Protein AF-A0AAN5BZU4-F1 (afdb_monomer_lite)

Organism: NCBI:txid1317129

Foldseek 3Di:
DDPPQDVVLVVVLVVLQVPLEQEDEDDDPDPVVCLSNLALVNLQSSQQRYQEYEEEDNPHYALVSVLVSVVCCVVVVHNYDYYHYHPDDPVSVQSNCVSQQWHADPNDIDHPDD

Structure (mmCIF, N/CA/C/O backbone):
data_AF-A0AAN5BZU4-F1
#
_entry.id   AF-A0AAN5BZU4-F1
#
loop_
_atom_site.group_PDB
_atom_site.id
_atom_site.type_symbol
_atom_site.label_atom_id
_atom_site.label_alt_id
_atom_site.label_comp_id
_atom_site.label_asym_id
_atom_site.label_entity_id
_atom_site.label_seq_id
_atom_site.pdbx_PDB_ins_code
_atom_site.Cartn_x
_atom_site.Cartn_y
_atom_site.Cartn_z
_atom_site.occupancy
_atom_site.B_iso_or_equiv
_atom_site.auth_seq_id
_atom_site.auth_comp_id
_atom_site.auth_asym_id
_atom_site.auth_atom_id
_atom_site.pdbx_PDB_model_num
ATOM 1 N N . GLN A 1 1 ? 9.068 14.420 -23.742 1.00 35.56 1 GLN A N 1
ATOM 2 C CA . GLN A 1 1 ? 8.831 15.205 -22.513 1.00 35.56 1 GLN A CA 1
ATOM 3 C C . GLN A 1 1 ? 7.324 15.356 -22.367 1.00 35.56 1 GLN A C 1
ATOM 5 O O . GLN A 1 1 ? 6.718 15.999 -23.209 1.00 35.56 1 GLN A O 1
ATOM 10 N N . LEU A 1 2 ? 6.709 14.656 -21.410 1.00 40.19 2 LEU A N 1
ATOM 11 C CA . LEU A 1 2 ? 5.266 14.710 -21.152 1.00 40.19 2 LEU A CA 1
ATOM 12 C C . LEU A 1 2 ? 5.020 15.725 -20.029 1.00 40.19 2 LEU A C 1
ATOM 14 O O . LEU A 1 2 ? 5.174 15.402 -18.859 1.00 40.19 2 LEU A O 1
ATOM 18 N N . THR A 1 3 ? 4.671 16.957 -20.385 1.00 47.69 3 THR A N 1
ATOM 19 C CA . THR A 1 3 ? 4.375 18.064 -19.453 1.00 47.69 3 THR A CA 1
ATOM 20 C C . THR A 1 3 ? 2.903 18.109 -19.015 1.00 47.69 3 THR A C 1
ATOM 22 O O . THR A 1 3 ? 2.406 19.160 -18.640 1.00 47.69 3 THR A O 1
ATOM 25 N N . GLY A 1 4 ? 2.192 16.976 -19.055 1.00 52.28 4 GLY A N 1
ATOM 26 C CA . GLY A 1 4 ? 0.784 16.862 -18.633 1.00 52.28 4 GLY A CA 1
ATOM 27 C C . GLY A 1 4 ? 0.565 16.115 -17.310 1.00 52.28 4 GLY A C 1
ATOM 28 O O . GLY A 1 4 ? -0.554 15.704 -17.031 1.00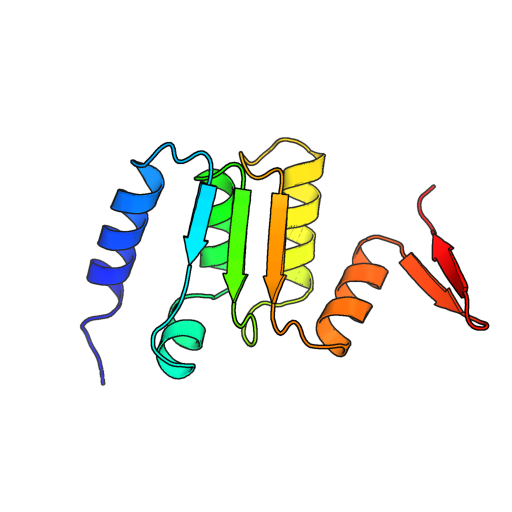 52.28 4 GLY A O 1
ATOM 29 N N . SER A 1 5 ? 1.630 15.868 -16.543 1.00 60.22 5 SER A N 1
ATOM 30 C CA . SER A 1 5 ? 1.636 14.932 -15.409 1.00 60.22 5 SER A CA 1
ATOM 31 C C . SER A 1 5 ? 0.930 15.489 -14.166 1.00 60.22 5 SER A C 1
ATOM 33 O O . SER A 1 5 ? 0.009 14.871 -13.639 1.00 60.22 5 SER A O 1
ATOM 35 N N . ASP A 1 6 ? 1.300 16.678 -13.698 1.00 58.25 6 ASP A N 1
ATOM 36 C CA . ASP A 1 6 ? 1.027 17.007 -12.294 1.00 58.25 6 ASP A CA 1
ATOM 37 C C . ASP A 1 6 ? -0.408 17.465 -12.030 1.00 58.25 6 ASP A C 1
ATOM 39 O O . ASP A 1 6 ? -0.974 17.126 -10.992 1.00 58.25 6 ASP A O 1
ATOM 43 N N . ASP A 1 7 ? -1.028 18.182 -12.967 1.00 62.78 7 ASP A N 1
ATOM 44 C CA . ASP A 1 7 ? -2.388 18.695 -12.777 1.00 62.78 7 ASP A CA 1
ATOM 45 C C . ASP A 1 7 ? -3.437 17.590 -12.903 1.00 62.78 7 ASP A C 1
ATOM 47 O O . ASP A 1 7 ? -4.336 17.503 -12.072 1.00 62.78 7 ASP A O 1
ATOM 51 N N . PHE A 1 8 ? -3.262 16.661 -13.847 1.00 68.62 8 PHE A N 1
ATOM 52 C CA . PHE A 1 8 ? -4.145 15.502 -13.977 1.00 68.62 8 PHE A CA 1
ATOM 53 C C . PHE A 1 8 ? -4.026 14.557 -12.774 1.00 68.62 8 PHE A C 1
ATOM 55 O O . PHE A 1 8 ? -5.034 14.097 -12.235 1.00 68.62 8 PHE A O 1
ATOM 62 N N . HIS A 1 9 ? -2.803 14.282 -12.303 1.00 64.69 9 HIS A N 1
ATOM 63 C CA . HIS A 1 9 ? -2.606 13.471 -11.100 1.00 64.69 9 HIS A CA 1
ATOM 64 C C . HIS A 1 9 ? -3.207 14.143 -9.862 1.00 64.69 9 HIS A C 1
ATOM 66 O O . HIS A 1 9 ? -3.820 13.457 -9.044 1.00 64.69 9 HIS A O 1
ATOM 72 N N . ARG A 1 10 ? -3.106 15.473 -9.755 1.00 66.94 10 ARG A N 1
ATOM 73 C CA . ARG A 1 10 ? -3.713 16.266 -8.678 1.00 66.94 10 ARG A CA 1
ATOM 74 C C . ARG A 1 10 ? -5.241 16.278 -8.746 1.00 66.94 10 ARG A C 1
ATOM 76 O O . ARG A 1 10 ? -5.874 16.141 -7.706 1.00 66.94 10 ARG A O 1
ATOM 83 N N . GLU A 1 11 ? -5.841 16.394 -9.927 1.00 74.69 11 GLU A N 1
ATOM 84 C CA . GLU A 1 11 ? -7.300 16.340 -10.099 1.00 74.69 11 GLU A CA 1
ATOM 85 C C . GLU A 1 11 ? -7.868 14.965 -9.750 1.00 74.69 11 GLU A C 1
ATOM 87 O O . GLU A 1 11 ? -8.799 14.870 -8.951 1.00 74.69 11 GLU A O 1
ATOM 92 N N . VAL A 1 12 ? -7.274 13.889 -10.275 1.00 70.38 12 VAL A N 1
ATOM 93 C CA . VAL A 1 12 ? -7.677 12.514 -9.934 1.00 70.38 12 VAL A CA 1
ATOM 94 C C . VAL A 1 12 ? -7.512 12.261 -8.437 1.00 70.38 12 VAL A C 1
ATOM 96 O O . VAL A 1 12 ? -8.358 11.627 -7.810 1.00 70.38 12 VAL A O 1
ATOM 99 N N . TYR A 1 13 ? -6.442 12.780 -7.843 1.00 67.19 13 TYR A N 1
ATOM 100 C CA . TYR A 1 13 ? -6.206 12.695 -6.411 1.00 67.19 13 TYR A CA 1
ATOM 101 C C . TYR A 1 13 ? -7.245 13.450 -5.577 1.00 67.19 13 TYR A C 1
ATOM 103 O O . TYR A 1 13 ? -7.753 12.899 -4.601 1.00 67.19 13 TYR A O 1
ATOM 111 N N . ASN A 1 14 ? -7.581 14.683 -5.960 1.00 71.00 14 ASN A N 1
ATOM 112 C CA . ASN A 1 14 ? -8.609 15.475 -5.289 1.00 71.00 14 ASN A CA 1
ATOM 113 C C . ASN A 1 14 ? -9.972 14.782 -5.381 1.00 71.00 14 ASN A C 1
ATOM 115 O O . ASN A 1 14 ? -10.642 14.640 -4.364 1.00 71.00 14 ASN A O 1
ATOM 119 N N . LEU A 1 15 ? -10.312 14.229 -6.549 1.00 70.88 15 LEU A N 1
ATOM 120 C CA . LEU A 1 15 ? -11.511 13.411 -6.729 1.00 70.88 15 LEU A CA 1
ATOM 121 C C . LEU A 1 15 ? -11.520 12.198 -5.791 1.00 70.88 15 LEU A C 1
ATOM 123 O O . LEU A 1 15 ? -12.510 11.957 -5.113 1.00 70.88 15 LEU A O 1
ATOM 127 N N . ILE A 1 16 ? -10.419 11.449 -5.692 1.00 66.94 16 ILE A N 1
ATOM 128 C CA . ILE A 1 16 ? -10.338 10.281 -4.796 1.00 66.94 16 ILE A CA 1
ATOM 129 C C . ILE A 1 16 ? -10.409 10.689 -3.317 1.00 66.94 16 ILE A C 1
ATOM 131 O O . ILE A 1 16 ? -10.985 9.955 -2.521 1.00 66.94 16 ILE A O 1
ATOM 135 N N . LYS A 1 17 ? -9.846 11.840 -2.938 1.00 64.94 17 LYS A N 1
ATOM 136 C CA . LYS A 1 17 ? -9.936 12.379 -1.572 1.00 64.94 17 LYS A CA 1
ATOM 137 C C . LYS A 1 17 ? -11.348 12.803 -1.188 1.00 64.94 17 LYS A C 1
ATOM 139 O O . LYS A 1 17 ? -11.732 12.622 -0.037 1.00 64.94 17 LYS A O 1
ATOM 144 N N . GLU A 1 18 ? -12.083 13.397 -2.121 1.00 65.94 18 GLU A N 1
ATOM 145 C CA . GLU A 1 18 ? -13.477 13.807 -1.921 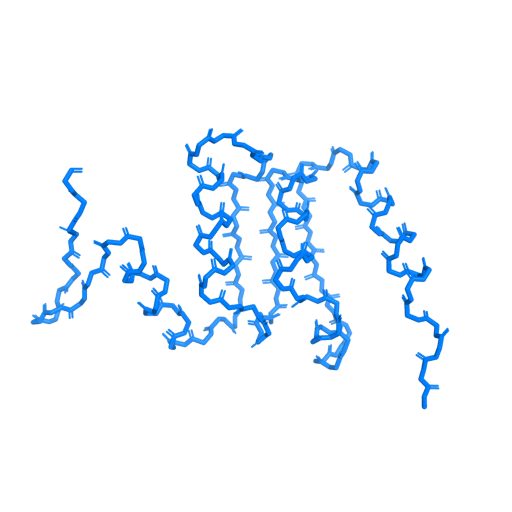1.00 65.94 18 GLU A CA 1
ATOM 146 C C . GLU A 1 18 ? -14.429 12.610 -1.905 1.00 65.94 18 GLU A C 1
ATOM 148 O O . GLU A 1 18 ? -15.468 12.636 -1.244 1.00 65.94 18 GLU A O 1
ATOM 153 N N . LEU A 1 19 ? -14.064 11.533 -2.598 1.00 63.84 19 LEU A N 1
ATOM 154 C CA . LEU A 1 19 ? -14.794 10.282 -2.550 1.00 63.84 19 LEU A CA 1
ATOM 155 C C . LEU A 1 19 ? -14.481 9.572 -1.226 1.00 63.84 19 LEU A C 1
ATOM 157 O O . LEU A 1 19 ? -13.506 8.826 -1.125 1.00 63.84 19 LEU A O 1
ATOM 161 N N . ASP A 1 20 ? -15.349 9.755 -0.225 1.00 64.50 20 ASP A N 1
ATOM 162 C CA . ASP A 1 20 ? -15.389 8.976 1.023 1.00 64.50 20 ASP A CA 1
ATOM 163 C C . ASP A 1 20 ? -15.736 7.502 0.736 1.00 64.50 20 ASP A C 1
ATOM 165 O O . ASP A 1 20 ? -16.775 6.959 1.108 1.00 64.50 20 ASP A O 1
ATOM 169 N N . THR A 1 21 ? -14.865 6.830 -0.008 1.00 71.62 21 THR A N 1
ATOM 170 C CA . THR A 1 21 ? -15.170 5.546 -0.623 1.00 71.62 21 THR A CA 1
ATOM 171 C C . THR A 1 21 ? -14.843 4.450 0.370 1.00 71.62 21 THR A C 1
ATOM 173 O O . THR A 1 21 ? -13.745 4.394 0.931 1.00 71.62 21 THR A O 1
ATOM 176 N N . GLU A 1 22 ? -15.779 3.536 0.591 1.00 85.69 22 GLU A N 1
ATOM 177 C CA . GLU A 1 22 ? -15.518 2.368 1.428 1.00 85.69 22 GLU A CA 1
ATOM 178 C C . GLU A 1 22 ? -14.495 1.434 0.760 1.00 85.69 22 GLU A C 1
ATOM 180 O O . GLU A 1 22 ? -13.594 0.896 1.411 1.00 85.69 22 GLU A O 1
ATOM 185 N N . LYS A 1 23 ? -14.593 1.283 -0.565 1.00 90.19 23 LYS A N 1
ATOM 186 C CA . LYS A 1 23 ? -13.775 0.360 -1.345 1.00 90.19 23 LYS A CA 1
ATOM 187 C C . LYS A 1 23 ? -13.299 0.989 -2.645 1.00 90.19 23 LYS A C 1
ATOM 189 O O . LYS A 1 23 ? -14.106 1.453 -3.442 1.00 90.19 23 LYS A O 1
ATOM 194 N N . LEU A 1 24 ? -11.996 0.911 -2.885 1.00 90.19 24 LEU A N 1
ATOM 195 C CA . LEU A 1 24 ? -11.357 1.387 -4.099 1.00 90.19 24 LEU A CA 1
ATOM 196 C C . LEU A 1 24 ? -10.626 0.242 -4.806 1.00 90.19 24 LEU A C 1
ATOM 198 O O . LEU A 1 24 ? -9.846 -0.496 -4.204 1.00 90.19 24 LEU A O 1
ATOM 202 N N . TYR A 1 25 ? -10.891 0.094 -6.101 1.00 89.94 25 TYR A N 1
ATOM 203 C CA . TYR A 1 25 ? -10.223 -0.868 -6.972 1.00 89.94 25 TYR A CA 1
ATOM 204 C C . TYR A 1 25 ? -9.492 -0.107 -8.074 1.00 89.94 25 TYR A C 1
ATOM 206 O O . TYR A 1 25 ? -10.135 0.485 -8.942 1.00 89.94 25 TYR A O 1
ATOM 214 N N . LEU A 1 26 ? -8.159 -0.128 -8.048 1.00 86.75 26 LEU A N 1
ATOM 215 C CA . LEU A 1 26 ? -7.348 0.530 -9.068 1.00 86.75 26 LEU A CA 1
ATOM 216 C C . LEU A 1 26 ? -6.800 -0.484 -10.068 1.00 86.75 26 LEU A C 1
ATOM 218 O O . LEU A 1 26 ? -6.152 -1.472 -9.712 1.00 86.75 26 LEU A O 1
ATOM 222 N N . ARG A 1 27 ? -7.040 -0.203 -11.350 1.00 86.12 27 ARG A N 1
ATOM 223 C CA . ARG A 1 27 ? -6.493 -0.958 -12.476 1.00 86.12 27 ARG A CA 1
ATOM 224 C C . ARG A 1 27 ? -5.926 0.005 -13.506 1.00 86.12 27 ARG A C 1
ATOM 226 O O . ARG A 1 27 ? -6.669 0.749 -14.138 1.00 86.12 27 ARG A O 1
ATOM 233 N N . PHE A 1 28 ? -4.620 -0.073 -13.715 1.00 84.31 28 PHE A N 1
ATOM 234 C CA . PHE A 1 28 ? -3.931 0.698 -14.742 1.00 84.31 28 PHE A CA 1
ATOM 235 C C . PHE A 1 28 ? -4.029 0.014 -16.107 1.00 84.31 28 PHE A C 1
ATOM 237 O O . PHE A 1 28 ? -4.156 -1.212 -16.208 1.00 84.31 28 PHE A O 1
ATOM 244 N N . LYS A 1 29 ? -3.994 0.822 -17.172 1.00 85.38 29 LYS A N 1
ATOM 245 C CA . LYS A 1 29 ? -4.093 0.341 -18.557 1.00 85.38 29 LYS A CA 1
ATOM 246 C C . LYS A 1 29 ? -2.847 -0.443 -18.978 1.00 85.38 29 LYS A C 1
ATOM 248 O O . LYS A 1 29 ? -2.966 -1.434 -19.695 1.00 85.38 29 LYS A O 1
ATOM 253 N N . ASN A 1 30 ? -1.671 0.007 -18.547 1.00 85.44 30 ASN A N 1
ATOM 254 C CA . ASN A 1 30 ? -0.376 -0.594 -18.843 1.00 85.44 30 ASN A CA 1
ATOM 255 C C . ASN A 1 30 ? 0.613 -0.351 -17.689 1.00 85.44 30 ASN A C 1
ATOM 257 O O . ASN A 1 30 ? 0.313 0.391 -16.751 1.00 85.44 30 ASN A O 1
ATOM 261 N N . A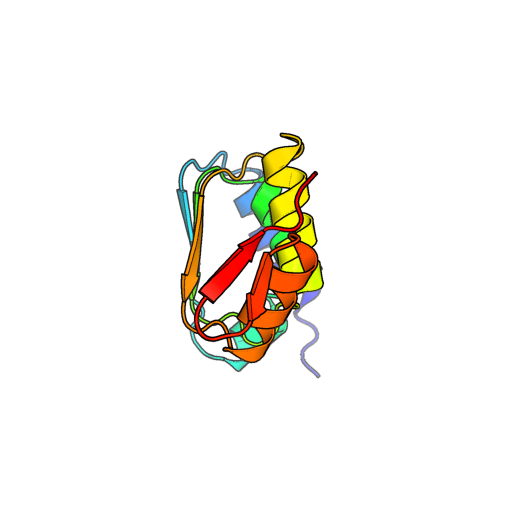SP A 1 31 ? 1.779 -0.988 -17.779 1.00 83.69 31 ASP A N 1
ATOM 262 C CA . ASP A 1 31 ? 2.799 -0.945 -16.728 1.00 83.69 31 ASP A CA 1
ATOM 263 C C . ASP A 1 31 ? 3.483 0.425 -16.652 1.00 83.69 31 ASP A C 1
ATOM 265 O O . ASP A 1 31 ? 3.846 0.871 -15.577 1.00 83.69 31 ASP A O 1
ATOM 269 N N . GLU A 1 32 ? 3.626 1.139 -17.770 1.00 86.25 32 GLU A N 1
ATOM 270 C CA . GLU A 1 32 ? 4.212 2.487 -17.773 1.00 86.25 32 GLU A CA 1
ATOM 271 C C . GLU A 1 32 ? 3.378 3.472 -16.944 1.00 86.25 32 GLU A C 1
ATOM 273 O O . GLU A 1 32 ? 3.921 4.240 -16.153 1.00 86.25 32 GLU A O 1
ATOM 278 N N . MET A 1 33 ? 2.051 3.413 -17.080 1.00 84.88 33 MET A N 1
ATOM 279 C CA . MET A 1 33 ? 1.124 4.255 -16.328 1.00 84.88 33 MET A CA 1
ATOM 280 C C . MET A 1 33 ? 1.068 3.868 -14.847 1.00 84.88 33 MET A C 1
ATOM 282 O O . MET A 1 33 ? 1.035 4.752 -13.996 1.00 84.88 33 MET A O 1
ATOM 286 N N . GLU A 1 34 ? 1.076 2.568 -14.530 1.00 86.38 34 GLU A N 1
ATOM 287 C CA . GLU A 1 34 ? 1.186 2.096 -13.141 1.00 86.38 34 GLU A CA 1
ATOM 288 C C . GLU A 1 34 ? 2.459 2.632 -12.500 1.00 86.38 34 GLU A C 1
ATOM 290 O O . GLU A 1 34 ? 2.395 3.264 -11.453 1.00 86.38 34 GLU A O 1
ATOM 295 N N . LYS A 1 35 ? 3.596 2.478 -13.174 1.00 84.12 35 LYS A N 1
ATOM 296 C CA . LYS A 1 35 ? 4.891 2.933 -12.675 1.00 84.12 35 LYS A CA 1
ATOM 297 C C . LYS A 1 35 ? 4.967 4.439 -12.439 1.00 84.12 35 LYS A C 1
ATOM 299 O O . LYS A 1 35 ? 5.669 4.862 -11.523 1.00 84.12 35 LYS A O 1
ATOM 304 N N . ALA A 1 36 ? 4.279 5.229 -13.261 1.00 85.12 36 ALA A N 1
ATOM 305 C CA . ALA A 1 36 ? 4.235 6.681 -13.126 1.00 85.12 36 ALA A CA 1
ATOM 306 C C . ALA A 1 36 ? 3.330 7.147 -11.971 1.00 85.12 36 ALA A C 1
ATOM 308 O O . ALA A 1 36 ? 3.637 8.147 -11.330 1.00 85.12 36 ALA A O 1
ATOM 309 N N . ILE A 1 37 ? 2.228 6.436 -11.704 1.00 85.12 37 ILE A N 1
ATOM 310 C CA . ILE A 1 37 ? 1.204 6.859 -10.734 1.00 85.12 37 ILE A CA 1
ATOM 311 C C . ILE A 1 37 ? 1.389 6.182 -9.376 1.00 85.12 37 ILE A C 1
ATOM 313 O O . ILE A 1 37 ? 1.347 6.843 -8.340 1.00 85.12 37 ILE A O 1
ATOM 317 N N . LEU A 1 38 ? 1.559 4.860 -9.367 1.00 87.44 38 LEU A N 1
ATOM 318 C CA . LEU A 1 38 ? 1.634 4.037 -8.164 1.00 87.44 38 LEU A CA 1
ATOM 319 C C . LEU A 1 38 ? 3.054 4.045 -7.592 1.00 87.44 38 LEU A C 1
ATOM 321 O O . LEU A 1 38 ? 3.781 3.053 -7.606 1.00 87.44 38 LEU A O 1
ATOM 325 N N . VAL A 1 39 ? 3.427 5.209 -7.082 1.00 88.25 39 VAL A N 1
ATOM 326 C CA . VAL A 1 39 ? 4.653 5.431 -6.317 1.00 88.25 39 VAL A CA 1
ATOM 327 C C . VAL A 1 39 ? 4.345 5.441 -4.818 1.00 88.25 39 VAL A C 1
ATOM 329 O O . VAL A 1 39 ? 3.191 5.577 -4.403 1.00 88.25 39 VAL A O 1
ATOM 332 N N . ASP A 1 40 ? 5.382 5.325 -3.992 1.00 92.00 40 ASP A N 1
ATOM 333 C CA . ASP A 1 40 ? 5.263 5.218 -2.532 1.00 92.00 40 ASP A CA 1
ATOM 334 C C . ASP A 1 40 ? 4.392 6.319 -1.896 1.00 92.00 40 ASP A C 1
ATOM 336 O O . ASP A 1 40 ? 3.544 6.034 -1.046 1.00 92.00 40 ASP A O 1
ATOM 340 N N . SER A 1 41 ? 4.547 7.576 -2.329 1.00 89.31 41 SER A N 1
ATOM 341 C CA . SER A 1 41 ? 3.751 8.699 -1.813 1.00 89.31 41 SER A CA 1
ATOM 342 C C . SER A 1 41 ? 2.267 8.580 -2.164 1.00 89.31 41 SER A C 1
ATOM 344 O O . SER A 1 41 ? 1.412 8.816 -1.309 1.00 89.31 41 SER A O 1
ATOM 346 N N . TYR A 1 42 ? 1.950 8.148 -3.386 1.00 88.75 42 TYR A N 1
ATOM 347 C CA . TYR A 1 42 ? 0.571 7.943 -3.824 1.00 88.75 42 TYR A CA 1
ATOM 348 C C . TYR A 1 42 ? -0.113 6.834 -3.015 1.00 88.75 42 TYR A C 1
ATOM 350 O O . TYR A 1 42 ? -1.256 6.994 -2.583 1.00 88.75 42 TYR A O 1
ATOM 358 N N . LEU A 1 43 ? 0.602 5.736 -2.742 1.00 91.31 43 LEU A N 1
ATOM 359 C CA . LEU A 1 43 ? 0.100 4.644 -1.907 1.00 91.31 43 LEU A CA 1
ATOM 360 C C . LEU A 1 43 ? -0.238 5.112 -0.477 1.00 91.31 43 LEU A C 1
ATOM 362 O O . LEU A 1 43 ? -1.262 4.723 0.092 1.00 91.31 43 LEU A O 1
ATOM 366 N N . LEU A 1 44 ? 0.614 5.942 0.120 1.00 91.44 44 LEU A N 1
ATOM 367 C CA . LEU A 1 44 ? 0.377 6.461 1.469 1.00 91.44 44 LEU A CA 1
ATOM 368 C C . LEU A 1 44 ? -0.841 7.375 1.525 1.00 91.44 44 LEU A C 1
ATOM 370 O O . LEU A 1 44 ? -1.614 7.326 2.486 1.00 91.44 44 LEU A O 1
ATOM 374 N N . ASP A 1 45 ? -1.030 8.198 0.503 1.00 89.75 45 ASP A N 1
ATOM 375 C CA . ASP A 1 45 ? -2.164 9.100 0.496 1.00 89.75 45 ASP A CA 1
ATOM 376 C C . ASP A 1 45 ? -3.483 8.388 0.211 1.00 89.75 45 ASP A C 1
ATOM 378 O O . ASP A 1 45 ? -4.489 8.686 0.856 1.00 89.75 45 ASP A O 1
ATOM 382 N N . ILE A 1 46 ? -3.498 7.405 -0.690 1.00 89.69 46 ILE A N 1
ATOM 383 C CA . ILE A 1 46 ? -4.721 6.654 -0.982 1.00 89.69 46 ILE A CA 1
ATOM 384 C C . ILE A 1 46 ? -5.174 5.798 0.207 1.00 89.69 46 ILE A C 1
ATOM 386 O O . ILE A 1 46 ? -6.374 5.589 0.402 1.00 89.69 46 ILE A O 1
ATOM 390 N N . ALA A 1 47 ? -4.238 5.378 1.066 1.00 92.06 47 ALA A N 1
ATOM 391 C CA . ALA A 1 47 ? -4.557 4.714 2.326 1.00 92.06 47 ALA A CA 1
ATOM 392 C C . ALA A 1 47 ? -5.382 5.611 3.273 1.00 92.06 47 ALA A C 1
ATOM 394 O O . ALA A 1 47 ? -6.143 5.107 4.102 1.00 92.06 47 ALA A O 1
ATOM 395 N N . ARG A 1 48 ? -5.283 6.941 3.152 1.00 90.50 48 ARG A N 1
ATOM 396 C CA . ARG A 1 48 ? -6.106 7.885 3.928 1.00 90.50 48 ARG A CA 1
ATOM 397 C C . ARG A 1 48 ? -7.530 8.017 3.382 1.00 90.50 48 ARG A C 1
ATOM 399 O O . ARG A 1 48 ? -8.421 8.339 4.157 1.00 90.50 48 ARG A O 1
ATOM 406 N N . ALA A 1 49 ? -7.743 7.760 2.092 1.00 89.06 49 ALA A N 1
ATOM 407 C CA . ALA A 1 49 ? -9.006 8.039 1.406 1.00 89.06 49 ALA A CA 1
ATOM 408 C C . ALA A 1 49 ? -10.032 6.891 1.473 1.00 89.06 49 ALA A C 1
ATOM 410 O O . ALA A 1 49 ? -11.236 7.128 1.401 1.00 89.06 49 ALA A O 1
ATOM 411 N N . CYS A 1 50 ? -9.592 5.638 1.633 1.00 90.50 50 CYS A N 1
ATOM 412 C CA . CYS A 1 50 ? -10.480 4.471 1.558 1.00 90.50 50 CYS A CA 1
ATOM 413 C C . CYS A 1 50 ? -10.251 3.456 2.684 1.00 90.50 50 CYS A C 1
ATOM 415 O O . CYS A 1 50 ? -9.165 3.388 3.250 1.00 90.50 50 CYS A O 1
ATOM 417 N N . SER A 1 51 ? -11.271 2.652 3.015 1.00 92.88 51 SER A N 1
ATOM 418 C CA . SER A 1 51 ? -11.162 1.570 4.017 1.00 92.88 51 SER A CA 1
ATOM 419 C C . SER A 1 51 ? -10.728 0.227 3.429 1.00 92.88 51 SER A C 1
ATOM 421 O O . SER A 1 51 ? -10.119 -0.588 4.126 1.00 92.88 51 SER A O 1
ATOM 423 N N . SER A 1 52 ? -10.984 -0.009 2.144 1.00 94.94 52 SER A N 1
ATOM 424 C CA . SER A 1 52 ? -10.524 -1.187 1.414 1.00 94.94 52 SER A CA 1
ATOM 425 C C . SER A 1 52 ? -9.895 -0.765 0.095 1.00 94.94 52 SER A C 1
ATOM 427 O O . SER A 1 52 ? -10.531 -0.087 -0.708 1.00 94.94 52 SER A O 1
ATOM 429 N N . LEU A 1 53 ? -8.659 -1.195 -0.137 1.00 93.62 53 LEU A N 1
ATOM 430 C CA . LEU A 1 53 ? -7.914 -0.916 -1.353 1.00 93.62 53 LEU A CA 1
ATOM 431 C C . LEU A 1 53 ? -7.502 -2.220 -2.022 1.00 93.62 53 LEU A C 1
ATOM 433 O O . LEU A 1 53 ? -6.920 -3.104 -1.391 1.00 93.62 53 LEU A O 1
ATOM 437 N N . ILE A 1 54 ? -7.777 -2.313 -3.317 1.00 92.75 54 ILE A N 1
ATOM 438 C CA . ILE A 1 54 ? -7.311 -3.399 -4.167 1.00 92.75 54 ILE A CA 1
ATOM 439 C C . ILE A 1 54 ? -6.420 -2.814 -5.261 1.00 92.75 54 ILE A C 1
ATOM 441 O O . ILE A 1 54 ? -6.883 -2.024 -6.089 1.00 92.75 54 ILE A O 1
ATOM 445 N N . LEU A 1 55 ? -5.157 -3.237 -5.274 1.00 89.94 55 LEU A N 1
ATOM 446 C CA . LEU A 1 55 ? -4.144 -2.836 -6.245 1.00 89.94 55 LEU A CA 1
ATOM 447 C C . LEU A 1 55 ? -3.686 -4.039 -7.058 1.00 89.94 55 LEU A C 1
ATOM 449 O O . LEU A 1 55 ? -3.374 -5.101 -6.515 1.00 89.94 55 LEU A O 1
ATOM 453 N N . ARG A 1 56 ? -3.595 -3.860 -8.373 1.00 84.12 56 ARG A N 1
ATOM 454 C CA . ARG A 1 56 ? -2.908 -4.802 -9.258 1.00 84.12 56 ARG A CA 1
ATOM 455 C C . ARG A 1 56 ? -1.620 -4.179 -9.753 1.00 84.12 56 ARG A C 1
ATOM 457 O O . ARG A 1 56 ? -1.676 -3.028 -10.170 1.00 84.12 56 ARG A O 1
ATOM 464 N N . ARG A 1 57 ? -0.552 -4.987 -9.800 1.00 77.44 57 ARG A N 1
ATOM 465 C CA . ARG A 1 57 ? 0.790 -4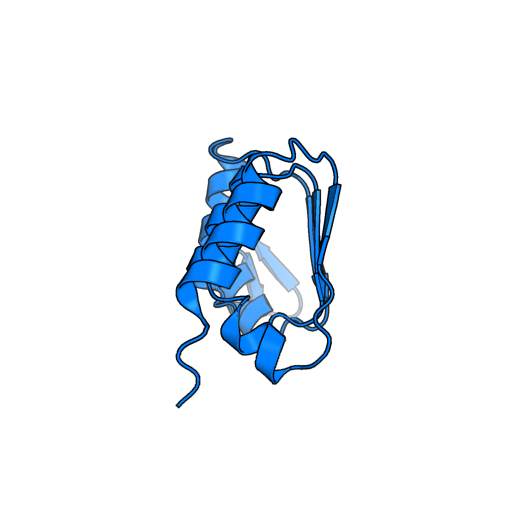.600 -10.259 1.00 77.44 57 ARG A CA 1
ATOM 466 C C . ARG A 1 57 ? 1.368 -3.521 -9.350 1.00 77.44 57 ARG A C 1
ATOM 468 O O . ARG A 1 57 ? 1.007 -2.365 -9.462 1.00 77.44 57 ARG A O 1
ATOM 475 N N . MET A 1 58 ? 2.204 -3.930 -8.398 1.00 81.00 58 MET A N 1
ATOM 476 C CA . MET A 1 58 ? 2.897 -3.019 -7.478 1.00 81.00 58 MET A CA 1
ATOM 477 C C . MET A 1 58 ? 4.405 -3.064 -7.707 1.00 81.00 58 MET A C 1
ATOM 479 O O . MET A 1 58 ? 5.183 -3.236 -6.766 1.00 81.00 58 MET A O 1
ATOM 483 N N . ALA A 1 59 ? 4.829 -3.000 -8.967 1.00 78.94 59 ALA A N 1
ATOM 484 C CA . ALA A 1 59 ? 6.238 -3.184 -9.300 1.00 78.94 59 ALA A CA 1
ATOM 485 C C . ALA A 1 59 ? 7.107 -2.046 -8.740 1.00 78.94 59 ALA A C 1
ATOM 487 O O . ALA A 1 59 ? 8.280 -2.267 -8.444 1.00 78.94 59 ALA A O 1
ATOM 488 N N . ASN A 1 60 ? 6.517 -0.861 -8.567 1.00 82.88 60 ASN A N 1
ATOM 489 C CA . ASN A 1 60 ? 7.202 0.348 -8.115 1.00 82.88 60 ASN A CA 1
ATOM 490 C C . ASN A 1 60 ? 7.004 0.694 -6.636 1.00 82.88 60 ASN A C 1
ATOM 492 O O . ASN A 1 60 ? 7.549 1.694 -6.176 1.00 82.88 60 ASN A O 1
ATOM 496 N N . VAL A 1 61 ? 6.255 -0.119 -5.891 1.00 88.56 61 VAL A N 1
ATOM 497 C CA . VAL A 1 61 ? 6.038 0.110 -4.461 1.00 88.56 61 VAL A CA 1
ATOM 498 C C . VAL A 1 61 ? 7.135 -0.581 -3.659 1.00 88.56 61 VAL A C 1
ATOM 500 O O . VAL A 1 61 ? 7.330 -1.799 -3.762 1.00 88.56 61 VAL A O 1
ATOM 503 N N . SER A 1 62 ? 7.825 0.189 -2.822 1.00 93.00 62 SER A N 1
ATOM 504 C CA . SER A 1 62 ? 8.856 -0.339 -1.930 1.00 93.00 62 SER A CA 1
ATOM 505 C C . SER A 1 62 ? 8.266 -1.144 -0.763 1.00 93.00 62 SER A C 1
ATOM 507 O O . SER A 1 62 ? 7.108 -0.980 -0.358 1.00 93.00 62 SER A O 1
ATOM 509 N N . ALA A 1 63 ? 9.073 -2.035 -0.179 1.00 94.38 63 ALA A N 1
ATOM 510 C CA . ALA A 1 63 ? 8.672 -2.752 1.032 1.00 94.38 63 ALA A CA 1
ATOM 511 C C . ALA A 1 63 ? 8.494 -1.784 2.214 1.00 94.38 63 ALA A C 1
ATOM 513 O O . ALA A 1 63 ? 7.621 -1.981 3.059 1.00 94.38 63 ALA A O 1
ATOM 514 N N . GLU A 1 64 ? 9.286 -0.716 2.240 1.00 96.00 64 GLU A N 1
ATOM 515 C CA . GLU A 1 64 ? 9.250 0.365 3.214 1.00 96.00 64 GLU A CA 1
ATOM 516 C C . GLU A 1 64 ? 7.932 1.139 3.146 1.00 96.00 64 GLU A C 1
ATOM 518 O O . GLU A 1 64 ? 7.339 1.415 4.188 1.00 96.00 64 GLU A O 1
ATOM 523 N N . ALA A 1 65 ? 7.425 1.443 1.950 1.00 94.75 65 ALA A N 1
ATOM 524 C CA . ALA A 1 65 ? 6.126 2.092 1.798 1.00 94.75 65 ALA A CA 1
ATOM 525 C C . ALA A 1 65 ? 4.979 1.193 2.268 1.00 94.75 65 ALA A C 1
ATOM 527 O O . ALA A 1 65 ? 4.101 1.651 3.001 1.00 94.75 65 ALA A O 1
ATOM 528 N N . LEU A 1 66 ? 5.013 -0.102 1.936 1.00 95.06 66 LEU A N 1
ATOM 529 C CA . LEU A 1 66 ? 4.037 -1.068 2.455 1.00 95.06 66 LEU A CA 1
ATOM 530 C C . LEU A 1 66 ? 4.097 -1.177 3.978 1.00 95.06 66 LEU A C 1
ATOM 532 O O . LEU A 1 66 ? 3.056 -1.243 4.630 1.00 95.06 66 LEU A O 1
ATOM 536 N N . TYR A 1 67 ? 5.298 -1.161 4.551 1.00 96.12 67 TYR A N 1
ATOM 537 C CA . TYR A 1 67 ? 5.491 -1.162 5.995 1.00 96.12 67 TYR A CA 1
ATOM 538 C C . TYR A 1 67 ? 4.940 0.110 6.649 1.00 96.12 67 TYR A C 1
ATOM 540 O O . TYR A 1 67 ? 4.263 0.030 7.673 1.00 96.12 67 TYR A O 1
ATOM 548 N N . GLN A 1 68 ? 5.156 1.279 6.043 1.00 96.81 68 GLN A N 1
ATOM 549 C CA . GLN A 1 68 ? 4.576 2.533 6.525 1.00 96.81 68 GLN A CA 1
ATOM 550 C C . GLN A 1 68 ? 3.046 2.503 6.482 1.00 96.81 68 GLN A C 1
ATOM 552 O O . GLN A 1 68 ? 2.410 2.875 7.468 1.00 96.81 68 GLN A O 1
ATOM 557 N N . VAL A 1 69 ? 2.447 2.020 5.388 1.00 95.88 69 VAL A N 1
ATOM 558 C CA . VAL A 1 69 ? 0.991 1.822 5.302 1.00 95.88 69 VAL A CA 1
ATOM 559 C C . VAL A 1 69 ? 0.519 0.879 6.401 1.00 95.88 69 VAL A C 1
ATOM 561 O O . VAL A 1 69 ? -0.390 1.231 7.148 1.00 95.88 69 VAL A O 1
ATOM 564 N N . TYR A 1 70 ? 1.165 -0.278 6.552 1.00 95.50 70 TYR A N 1
ATOM 565 C CA . TYR A 1 70 ? 0.853 -1.253 7.594 1.00 95.50 70 TYR A CA 1
ATOM 566 C C . TYR A 1 70 ? 0.886 -0.622 8.995 1.00 95.50 70 TYR A C 1
ATOM 568 O O . TYR A 1 70 ? -0.086 -0.732 9.739 1.00 95.50 70 TYR A O 1
ATOM 576 N N . ASN A 1 71 ? 1.955 0.096 9.345 1.00 96.25 71 ASN A N 1
ATOM 577 C CA . ASN A 1 71 ? 2.072 0.751 10.649 1.00 96.25 71 ASN A CA 1
ATOM 578 C C . ASN A 1 71 ? 0.967 1.778 10.870 1.00 96.25 71 ASN A C 1
ATOM 580 O O . ASN A 1 71 ? 0.343 1.792 11.928 1.00 96.25 71 ASN A O 1
ATOM 584 N N . LYS A 1 72 ? 0.674 2.596 9.858 1.00 96.75 72 LYS A N 1
ATOM 585 C CA . LYS A 1 72 ? -0.410 3.576 9.928 1.00 96.75 72 LYS A CA 1
ATOM 586 C C . LYS A 1 72 ? -1.776 2.920 10.097 1.00 96.75 72 LYS A C 1
ATOM 588 O O . LYS A 1 72 ? -2.604 3.441 10.840 1.00 96.75 72 LYS A O 1
ATOM 593 N N . MET A 1 73 ? -2.014 1.778 9.448 1.00 95.69 73 MET A N 1
ATOM 594 C CA . MET A 1 73 ? -3.233 0.987 9.639 1.00 95.69 73 MET A CA 1
ATOM 595 C C . MET A 1 73 ? -3.332 0.477 11.080 1.00 95.69 73 MET A C 1
ATOM 597 O O . MET A 1 73 ? -4.387 0.609 11.696 1.00 95.69 73 MET A O 1
ATOM 601 N N . MET A 1 74 ? -2.234 -0.049 11.633 1.00 94.94 74 MET A N 1
ATOM 602 C CA . MET A 1 74 ? -2.181 -0.559 13.008 1.00 94.94 74 MET A CA 1
ATOM 603 C C . MET A 1 74 ? -2.353 0.538 14.064 1.00 94.94 74 MET A C 1
ATOM 605 O O . MET A 1 74 ? -2.992 0.302 15.084 1.00 94.94 74 MET A O 1
ATOM 609 N N . MET A 1 75 ? -1.815 1.733 13.815 1.00 96.19 75 MET A N 1
ATOM 610 C CA . MET A 1 75 ? -1.956 2.902 14.693 1.00 96.19 75 MET A CA 1
ATOM 611 C C . MET A 1 75 ? -3.295 3.636 14.512 1.00 96.19 75 MET A C 1
ATOM 613 O O . MET A 1 75 ? -3.586 4.572 15.249 1.00 96.19 75 MET A O 1
ATOM 617 N N . GLY A 1 76 ? -4.115 3.243 13.531 1.00 94.62 76 GLY A N 1
ATOM 618 C CA . GLY A 1 76 ? -5.382 3.913 13.228 1.00 94.62 76 GLY A CA 1
ATOM 619 C C . GLY A 1 76 ? -5.231 5.301 12.589 1.00 94.62 76 GLY A C 1
ATOM 620 O O . GLY A 1 76 ? -6.208 6.039 12.520 1.00 94.62 76 GLY A O 1
ATOM 621 N N . GLU A 1 77 ? -4.044 5.652 12.086 1.00 95.50 77 GLU A N 1
ATOM 622 C CA . GLU A 1 77 ? -3.730 6.968 11.496 1.00 95.50 77 GLU A CA 1
ATOM 623 C C . GLU A 1 77 ? -4.256 7.154 10.063 1.00 95.50 77 GLU A C 1
ATOM 625 O O . GLU A 1 77 ? -4.150 8.234 9.478 1.00 95.50 77 GLU A O 1
ATOM 630 N N . VAL A 1 78 ? -4.770 6.088 9.455 1.00 94.56 78 VAL A N 1
ATOM 631 C CA . VAL A 1 78 ? -5.343 6.082 8.103 1.00 94.56 78 VAL A CA 1
ATOM 632 C C . VAL A 1 78 ? -6.702 5.393 8.120 1.00 94.56 78 VAL A C 1
ATOM 634 O O . VAL A 1 78 ? -7.005 4.637 9.045 1.00 94.56 78 VAL A O 1
ATOM 637 N N . LYS A 1 79 ? -7.524 5.618 7.088 1.00 92.50 79 LYS A N 1
ATOM 638 C CA . LYS A 1 79 ? -8.829 4.956 6.935 1.00 92.50 79 LYS A CA 1
ATOM 639 C C . LYS A 1 79 ? -8.687 3.488 6.526 1.00 92.50 79 LYS A C 1
ATOM 641 O O . LYS A 1 79 ? -9.528 2.672 6.898 1.00 92.50 79 LYS A O 1
ATOM 646 N N . LEU A 1 80 ? -7.618 3.142 5.809 1.00 94.94 80 LEU A N 1
ATOM 647 C CA . LEU A 1 80 ? -7.402 1.806 5.263 1.00 94.94 80 LEU A CA 1
ATOM 648 C C . LEU A 1 80 ? -7.403 0.724 6.349 1.00 94.94 80 LEU A C 1
ATOM 650 O O . LEU A 1 80 ? -6.757 0.844 7.391 1.00 94.94 80 LEU A O 1
ATOM 654 N N . ARG A 1 81 ? -8.147 -0.351 6.097 1.00 95.00 81 ARG A N 1
ATOM 655 C CA . ARG A 1 81 ? -8.248 -1.549 6.948 1.00 95.00 81 ARG A CA 1
ATOM 656 C C . ARG A 1 81 ? -7.908 -2.817 6.182 1.00 95.00 81 ARG A C 1
ATOM 658 O O . ARG A 1 81 ? -7.393 -3.761 6.766 1.00 95.00 81 ARG A O 1
ATOM 665 N N . ILE A 1 82 ? -8.161 -2.826 4.875 1.00 94.94 82 ILE A N 1
ATOM 666 C CA . ILE A 1 82 ? -7.902 -3.974 4.010 1.00 94.94 82 ILE A CA 1
ATOM 667 C C . ILE A 1 82 ? -7.077 -3.515 2.815 1.00 94.94 82 ILE A C 1
ATOM 669 O O . ILE A 1 82 ? -7.567 -2.745 1.993 1.00 94.94 82 ILE A O 1
ATOM 673 N N . LEU A 1 83 ? -5.860 -4.041 2.691 1.00 93.94 83 LEU A N 1
ATOM 674 C CA . LEU A 1 83 ? -5.009 -3.874 1.518 1.00 93.94 83 LEU A CA 1
ATOM 675 C C . LEU A 1 83 ? -4.871 -5.220 0.800 1.00 93.94 83 LEU A C 1
ATOM 677 O O . LEU A 1 83 ? -4.342 -6.175 1.368 1.00 93.94 83 LEU A O 1
ATOM 681 N N . GLN A 1 84 ? -5.350 -5.303 -0.439 1.00 92.62 84 GLN A N 1
ATOM 682 C CA . GLN A 1 84 ? -5.157 -6.465 -1.307 1.00 92.62 84 GLN A CA 1
ATOM 683 C C . GLN A 1 84 ? -4.266 -6.081 -2.480 1.00 92.62 84 GLN A C 1
ATOM 685 O O . GLN A 1 84 ? -4.644 -5.251 -3.306 1.00 92.62 84 GLN A O 1
ATOM 690 N N . CYS A 1 85 ? -3.106 -6.722 -2.572 1.00 88.94 85 CYS A N 1
ATOM 691 C CA . CYS A 1 85 ? -2.133 -6.453 -3.620 1.00 88.94 85 CYS A CA 1
ATOM 692 C C . CYS A 1 85 ? -1.894 -7.708 -4.451 1.00 88.94 85 CYS A C 1
ATOM 694 O O . CYS A 1 85 ? -1.650 -8.784 -3.905 1.00 88.94 85 CYS A O 1
ATOM 696 N N . TYR A 1 86 ? -1.927 -7.552 -5.769 1.00 86.25 86 TYR 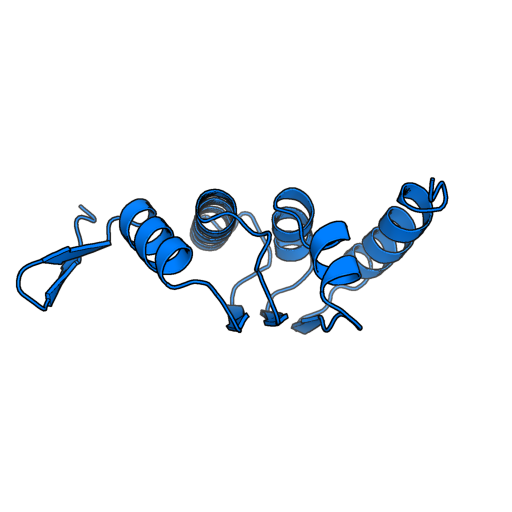A N 1
ATOM 697 C CA . TYR A 1 86 ? -1.548 -8.593 -6.720 1.00 86.25 86 TYR A CA 1
ATOM 698 C C . TYR A 1 86 ? -0.191 -8.267 -7.340 1.00 86.25 86 TYR A C 1
ATOM 700 O O . TYR A 1 86 ? 0.187 -7.100 -7.449 1.00 86.25 86 TYR A O 1
ATOM 708 N N . ASP A 1 87 ? 0.514 -9.310 -7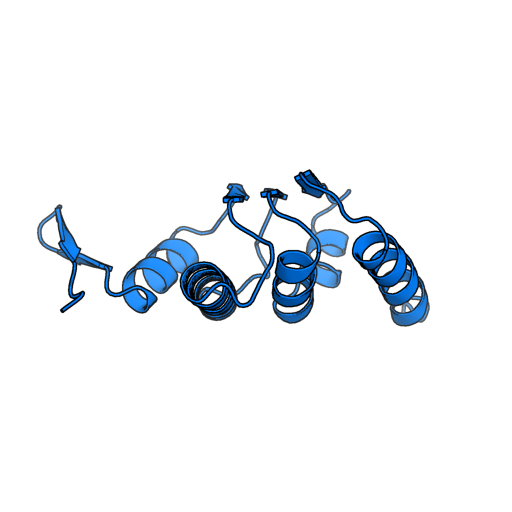.775 1.00 85.69 87 ASP A N 1
ATOM 709 C CA . ASP A 1 87 ? 1.793 -9.205 -8.487 1.00 85.69 87 ASP A CA 1
ATOM 710 C C . ASP A 1 87 ? 2.911 -8.536 -7.661 1.00 85.69 87 ASP A C 1
ATOM 712 O O . ASP A 1 87 ? 3.799 -7.874 -8.196 1.00 85.69 87 ASP A O 1
ATOM 716 N N . VAL A 1 88 ? 2.879 -8.714 -6.335 1.00 86.25 88 VAL A N 1
ATOM 717 C CA . VAL A 1 88 ? 3.961 -8.277 -5.442 1.00 86.25 88 VAL A CA 1
ATOM 718 C C . VAL A 1 88 ? 5.153 -9.209 -5.609 1.00 86.25 88 VAL A C 1
ATOM 720 O O . VAL A 1 88 ? 5.011 -10.434 -5.545 1.00 86.25 88 VAL A O 1
ATOM 723 N N . THR A 1 89 ? 6.345 -8.646 -5.810 1.00 89.19 89 THR A N 1
ATOM 724 C CA . THR A 1 89 ? 7.541 -9.476 -5.973 1.00 89.19 89 THR A CA 1
ATOM 725 C C . THR A 1 89 ? 7.845 -10.250 -4.689 1.00 89.19 89 THR A C 1
ATOM 727 O O . THR A 1 89 ? 7.648 -9.764 -3.572 1.00 89.19 89 THR A O 1
ATOM 730 N N . ARG A 1 90 ? 8.399 -11.458 -4.837 1.00 88.69 90 ARG A N 1
ATOM 731 C CA . ARG A 1 90 ? 8.814 -12.286 -3.694 1.00 88.69 90 ARG A CA 1
ATOM 732 C C . ARG A 1 90 ? 9.816 -11.557 -2.789 1.00 88.69 90 ARG A C 1
ATOM 734 O O . ARG A 1 90 ? 9.745 -11.706 -1.573 1.00 88.69 90 ARG A O 1
ATOM 741 N N . ALA A 1 91 ? 10.722 -10.771 -3.374 1.00 90.69 91 ALA A N 1
ATOM 742 C CA . ALA A 1 91 ? 11.701 -9.978 -2.636 1.00 90.69 91 ALA A CA 1
ATOM 743 C C . ALA A 1 91 ? 11.021 -8.909 -1.767 1.00 90.69 91 ALA A C 1
ATOM 745 O O . ALA A 1 91 ? 11.295 -8.841 -0.570 1.00 90.69 91 ALA A O 1
ATOM 746 N N . THR A 1 92 ? 10.076 -8.152 -2.334 1.00 91.06 92 THR A N 1
ATOM 747 C CA . THR A 1 92 ? 9.282 -7.154 -1.599 1.00 91.06 92 THR A CA 1
ATOM 748 C C . THR A 1 92 ? 8.508 -7.799 -0.448 1.00 91.06 92 THR A C 1
ATOM 750 O O . THR A 1 92 ? 8.545 -7.290 0.669 1.00 91.06 92 THR A O 1
ATOM 753 N N . CYS A 1 93 ? 7.875 -8.958 -0.675 1.00 89.69 93 CYS A N 1
ATOM 754 C CA . CYS A 1 93 ? 7.171 -9.691 0.382 1.00 89.69 93 CYS A CA 1
ATOM 755 C C . CYS A 1 93 ? 8.102 -10.093 1.533 1.00 89.69 93 CYS A C 1
ATOM 757 O O . CYS A 1 93 ? 7.756 -9.890 2.693 1.00 89.69 93 CYS A O 1
ATOM 759 N N . PHE A 1 94 ? 9.286 -10.642 1.244 1.00 91.00 94 PHE A N 1
ATOM 760 C CA . PHE A 1 94 ? 10.236 -11.024 2.296 1.00 91.00 94 PHE A CA 1
ATOM 761 C C . PHE A 1 94 ? 10.766 -9.828 3.083 1.00 91.00 94 PHE A C 1
ATOM 763 O O . PHE A 1 94 ? 10.892 -9.916 4.305 1.00 91.00 94 PHE A O 1
ATOM 770 N N . LEU A 1 95 ? 11.065 -8.721 2.403 1.00 93.56 95 LEU A N 1
ATOM 771 C CA . LEU A 1 95 ? 11.498 -7.491 3.061 1.00 93.56 95 LEU A CA 1
ATOM 772 C C . LEU A 1 95 ? 10.392 -6.931 3.957 1.00 93.56 95 LEU A C 1
ATOM 774 O O . LEU A 1 95 ? 10.662 -6.627 5.115 1.00 93.56 95 LEU A O 1
ATOM 778 N N . LEU A 1 96 ? 9.146 -6.891 3.475 1.00 93.44 96 LEU A N 1
ATOM 779 C CA . LEU A 1 96 ? 7.999 -6.476 4.281 1.00 93.44 96 LEU A CA 1
ATOM 780 C C . LEU A 1 96 ? 7.835 -7.365 5.516 1.00 93.44 96 LEU A C 1
ATOM 782 O O . LEU A 1 96 ? 7.727 -6.841 6.619 1.00 93.44 96 LEU A O 1
ATOM 786 N N . LEU A 1 97 ? 7.859 -8.694 5.347 1.00 92.19 97 LEU A N 1
ATOM 787 C CA . LEU A 1 97 ? 7.783 -9.646 6.460 1.00 92.19 97 LEU A CA 1
ATOM 788 C C . LEU A 1 97 ? 8.865 -9.348 7.502 1.00 92.19 97 LEU A C 1
ATOM 790 O O . LEU A 1 97 ? 8.557 -9.225 8.685 1.00 92.19 97 LEU A O 1
ATOM 794 N N . ARG A 1 98 ? 10.109 -9.136 7.064 1.00 92.44 98 ARG A N 1
ATOM 795 C CA . ARG A 1 98 ? 11.217 -8.788 7.957 1.00 92.44 98 ARG A CA 1
ATOM 796 C C . ARG A 1 98 ? 10.972 -7.473 8.699 1.00 92.44 98 ARG A C 1
ATOM 798 O O . ARG A 1 98 ? 11.198 -7.430 9.905 1.00 92.44 98 ARG A O 1
ATOM 805 N N . LEU A 1 99 ? 10.498 -6.435 8.006 1.00 94.69 99 LEU A N 1
ATOM 806 C CA . LEU A 1 99 ? 10.180 -5.129 8.601 1.00 94.69 99 LEU A CA 1
ATOM 807 C C . LEU A 1 99 ? 9.091 -5.237 9.672 1.00 94.69 99 LEU A C 1
ATOM 809 O O . LEU A 1 99 ? 9.181 -4.586 10.707 1.00 94.69 99 LEU A O 1
ATOM 813 N N . ILE A 1 100 ? 8.099 -6.106 9.470 1.00 93.25 100 ILE A N 1
ATOM 814 C CA . ILE A 1 100 ? 7.027 -6.326 10.446 1.00 93.25 100 ILE A CA 1
ATOM 815 C C . ILE A 1 100 ? 7.408 -7.308 11.568 1.00 93.25 100 ILE A C 1
ATOM 817 O O . ILE A 1 100 ? 6.531 -7.714 12.339 1.00 93.25 100 ILE A O 1
ATOM 821 N N . GLY A 1 101 ? 8.681 -7.707 11.653 1.00 91.81 101 GLY A N 1
ATOM 822 C CA . GLY A 1 101 ? 9.200 -8.618 12.672 1.00 91.81 101 GLY A CA 1
ATOM 823 C C . GLY A 1 101 ? 8.926 -10.096 12.391 1.00 91.81 101 GLY A C 1
ATOM 824 O O . GLY A 1 101 ? 8.892 -10.887 13.324 1.00 91.81 101 GLY A O 1
ATOM 825 N N . ILE A 1 102 ? 8.700 -10.497 11.140 1.00 91.38 102 ILE A N 1
ATOM 826 C CA . ILE A 1 102 ? 8.527 -11.898 10.736 1.00 91.38 102 ILE A CA 1
ATOM 827 C C . ILE A 1 102 ? 9.741 -12.346 9.921 1.00 91.38 102 ILE A C 1
ATOM 829 O O . ILE A 1 102 ? 10.103 -11.747 8.912 1.00 91.38 102 ILE A O 1
ATOM 833 N N . SER A 1 103 ? 10.367 -13.440 10.336 1.00 88.00 103 SER A N 1
ATOM 834 C CA . SER A 1 103 ? 11.491 -14.052 9.630 1.00 88.00 103 SER A CA 1
ATOM 835 C C . SER A 1 103 ? 11.151 -15.471 9.181 1.00 88.00 103 SER A C 1
ATOM 837 O O . SER A 1 103 ? 10.221 -16.096 9.688 1.00 88.00 103 SER A O 1
ATOM 839 N N . PHE A 1 104 ? 11.878 -15.979 8.186 1.00 82.19 104 PHE A N 1
ATOM 840 C CA . PHE A 1 104 ? 11.744 -17.358 7.722 1.00 82.19 104 PHE A CA 1
ATOM 841 C C . PHE A 1 104 ? 13.043 -18.109 8.005 1.00 82.19 104 PHE A C 1
ATOM 843 O O . PHE A 1 104 ? 14.100 -17.727 7.503 1.00 82.19 104 PHE A O 1
ATOM 850 N N . GLY A 1 105 ? 12.965 -19.171 8.803 1.00 79.88 105 GLY A N 1
ATOM 851 C CA . GLY A 1 105 ? 14.116 -19.970 9.217 1.00 79.88 105 GLY A CA 1
ATOM 852 C C . GLY A 1 105 ? 13.722 -21.429 9.426 1.00 79.88 105 GLY A C 1
ATOM 853 O O . GLY A 1 105 ? 12.668 -21.718 9.987 1.00 79.88 105 GLY A O 1
ATOM 854 N N . GLY A 1 106 ? 14.534 -22.366 8.924 1.00 80.31 106 GLY A N 1
ATOM 855 C CA . GLY A 1 106 ? 14.283 -23.806 9.092 1.00 80.31 106 GLY A CA 1
ATOM 856 C C . GLY A 1 106 ? 12.953 -24.297 8.501 1.00 80.31 106 GLY A C 1
ATOM 857 O O . GLY A 1 106 ? 12.345 -25.219 9.037 1.00 80.31 106 GLY A O 1
ATOM 858 N N . GLY A 1 107 ? 12.461 -23.654 7.435 1.00 80.50 107 GLY A N 1
ATOM 859 C CA . GLY A 1 107 ? 11.174 -23.990 6.815 1.00 80.50 107 GLY A CA 1
ATOM 860 C C . GLY A 1 107 ? 9.945 -23.444 7.551 1.00 80.50 107 GLY A C 1
ATOM 861 O O . GLY A 1 107 ? 8.823 -23.781 7.179 1.00 80.50 107 GLY A O 1
ATOM 862 N N . ARG A 1 108 ? 10.131 -22.620 8.589 1.00 81.69 108 ARG A N 1
ATOM 863 C CA . ARG A 1 108 ? 9.052 -22.074 9.424 1.00 81.69 108 ARG A CA 1
ATOM 864 C C . ARG A 1 108 ? 9.075 -20.547 9.432 1.00 81.69 108 ARG A C 1
ATOM 866 O O . ARG A 1 108 ? 10.131 -19.931 9.292 1.00 81.69 108 ARG A O 1
ATOM 873 N N . LEU A 1 109 ? 7.896 -19.952 9.612 1.00 82.00 109 LEU A N 1
ATOM 874 C CA . LEU A 1 109 ? 7.749 -18.529 9.915 1.00 82.00 109 LEU A CA 1
ATOM 875 C C . LEU A 1 109 ? 7.957 -18.321 11.417 1.00 82.00 109 LEU A C 1
ATOM 877 O O . LEU A 1 109 ? 7.334 -19.005 12.228 1.00 82.00 109 LEU A O 1
ATOM 881 N N . LEU A 1 110 ? 8.829 -17.385 11.770 1.00 84.00 110 LEU A N 1
ATOM 882 C CA . LEU A 1 110 ? 9.150 -16.995 13.139 1.00 84.00 110 LEU A CA 1
ATOM 883 C C . LEU A 1 110 ? 8.718 -15.541 13.336 1.00 84.00 110 LEU A C 1
ATOM 885 O O . LEU A 1 110 ? 9.045 -14.692 12.507 1.00 84.00 110 LEU A O 1
ATOM 889 N N . SER A 1 111 ? 7.984 -15.252 14.409 1.00 82.50 111 SER A N 1
ATOM 890 C CA . SER A 1 111 ? 7.648 -13.880 14.794 1.00 82.50 111 SER A CA 1
ATOM 891 C C . SER A 1 111 ? 8.590 -13.416 15.899 1.00 82.50 111 SER A C 1
ATOM 893 O O . SER A 1 111 ? 8.715 -14.081 16.920 1.00 82.50 111 SER A O 1
ATOM 895 N N . ASN A 1 112 ? 9.222 -12.270 15.677 1.00 79.12 112 ASN A N 1
ATOM 896 C CA . ASN A 1 112 ? 10.091 -11.565 16.613 1.00 79.12 112 ASN A CA 1
ATOM 897 C C . ASN A 1 112 ? 9.379 -10.324 17.180 1.00 79.12 112 ASN A C 1
ATOM 899 O O . ASN A 1 112 ? 10.025 -9.319 17.466 1.00 79.12 112 ASN A O 1
ATOM 903 N N . ARG A 1 113 ? 8.043 -10.346 17.242 1.00 67.75 113 ARG A N 1
ATOM 904 C CA . ARG A 1 113 ? 7.281 -9.302 17.929 1.00 67.75 113 ARG A CA 1
ATOM 905 C C . ARG A 1 113 ? 7.273 -9.639 19.416 1.00 67.75 113 ARG A C 1
ATOM 907 O O . ARG A 1 113 ? 6.676 -10.646 19.787 1.00 67.75 113 ARG A O 1
ATOM 914 N N . GLU A 1 114 ? 7.980 -8.834 20.202 1.00 50.47 114 GLU A N 1
ATOM 915 C CA . GLU A 1 114 ? 7.859 -8.789 21.666 1.00 50.47 114 GLU A CA 1
ATOM 916 C C . GLU A 1 114 ? 6.599 -8.025 22.086 1.00 50.47 114 GLU A C 1
ATOM 918 O O . GLU A 1 114 ? 6.237 -7.049 21.382 1.00 50.47 114 GLU A O 1
#

Sequence (114 aa):
QLTGSDDFHREVYNLIKELDTEKLYLRFKNDEMEKAILVDSYLLDIARACSSLILRRMANVSAEALYQVYNKMMMGEVKLRILQCYDVTRATCFLLLRLIGISFGGGRLLSNRE

Radius of gyration: 15.5 Å; chains: 1; bounding box: 30×43×44 Å

pLDDT: mean 83.95, std 12.69, range [35.56, 96.81]

Secondary structure (DSSP, 8-state):
----HHHHHHHHHHHHHH--EEEEEE--SSHHHHHHH--HHHHHHHHHHEEEEEEE--TT--HHHHHHHHHHHHTT-SS--EEEEES--HHHHHHHHHHTTEEEETTEEEE---